Protein AF-A0A2D6IXT5-F1 (afdb_monomer)

Mean predicted aligned error: 8.95 Å

Solvent-accessible surface area (backbone atoms only — not comparable to full-atom values): 4791 Å² total; per-residue (Å²): 131,84,78,55,70,69,59,54,50,58,57,53,73,71,47,52,72,71,55,42,53,53,48,47,48,52,68,78,57,48,67,90,82,76,48,99,39,72,66,57,46,50,54,52,53,53,49,53,57,49,52,53,47,31,41,75,71,66,76,43,82,85,75,61,64,69,58,56,54,49,54,47,27,76,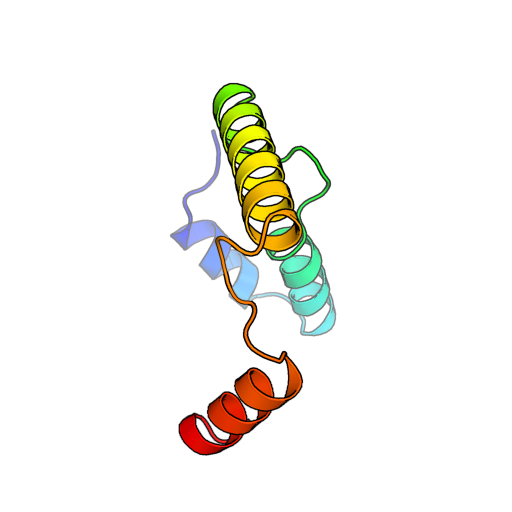73,66,75,103

Radius of gyration: 18.14 Å; Cα contacts (8 Å, |Δi|>4): 19; chains: 1; bounding box: 38×38×40 Å

Foldseek 3Di:
DDDDPVVVVVVLVPDDPVVNVVVCCCVVPPPPPPDPDPVRVVVVVVVVVVVVVCVVVVVDDDDPVVVVVVVCCVVPVD

Structure (mmCIF, N/CA/C/O backbone):
data_AF-A0A2D6IXT5-F1
#
_entry.id   AF-A0A2D6IXT5-F1
#
loop_
_atom_site.group_PDB
_atom_site.id
_atom_site.type_symbol
_atom_site.label_atom_id
_atom_site.label_alt_id
_atom_site.label_comp_id
_atom_site.label_asym_id
_atom_site.label_entity_id
_atom_s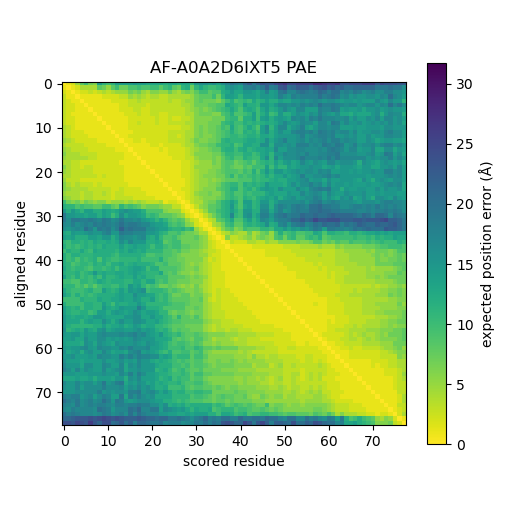ite.label_seq_id
_atom_site.pdbx_PDB_ins_code
_atom_site.Cartn_x
_atom_site.Cartn_y
_atom_site.Cartn_z
_atom_site.occupancy
_atom_site.B_iso_or_equiv
_atom_site.auth_seq_id
_atom_site.auth_comp_id
_atom_site.auth_asym_id
_atom_site.auth_atom_id
_atom_site.pdbx_PDB_model_num
ATOM 1 N N . MET A 1 1 ? 5.880 12.000 -24.057 1.00 63.84 1 MET A N 1
ATOM 2 C CA . MET A 1 1 ? 4.769 11.090 -23.697 1.00 63.84 1 MET A CA 1
ATOM 3 C C . MET A 1 1 ? 5.352 9.927 -22.916 1.00 63.84 1 MET A C 1
ATOM 5 O O . MET A 1 1 ? 6.502 9.590 -23.174 1.00 63.84 1 MET A O 1
ATOM 9 N N . ALA A 1 2 ? 4.614 9.358 -21.962 1.00 76.81 2 ALA A N 1
ATOM 10 C CA . ALA A 1 2 ? 5.056 8.141 -21.280 1.00 76.81 2 ALA A CA 1
ATOM 11 C C . ALA A 1 2 ? 5.152 6.969 -22.280 1.00 76.81 2 ALA A C 1
ATOM 13 O O . ALA A 1 2 ? 4.392 6.933 -23.252 1.00 76.81 2 ALA A O 1
ATOM 14 N N . LYS A 1 3 ? 6.093 6.042 -22.057 1.00 87.25 3 LYS A N 1
ATOM 15 C CA . LYS A 1 3 ? 6.165 4.768 -22.796 1.00 87.25 3 LYS A CA 1
ATOM 16 C C . LYS A 1 3 ? 4.923 3.916 -22.498 1.00 87.25 3 LYS A C 1
ATOM 18 O O . LYS A 1 3 ? 4.271 4.123 -21.473 1.00 87.25 3 LYS A O 1
ATOM 23 N N . LYS A 1 4 ? 4.601 2.955 -23.373 1.00 93.38 4 LYS A N 1
ATOM 24 C CA . LYS A 1 4 ? 3.541 1.980 -23.081 1.00 93.38 4 LYS A CA 1
ATOM 25 C C . LYS A 1 4 ? 3.995 1.031 -21.974 1.00 93.38 4 LYS A C 1
ATOM 27 O O . LYS A 1 4 ? 5.190 0.778 -21.827 1.00 93.38 4 LYS A O 1
ATOM 32 N N . ALA A 1 5 ? 3.039 0.503 -21.215 1.00 89.75 5 ALA A N 1
ATOM 33 C CA . ALA A 1 5 ? 3.324 -0.434 -20.131 1.00 89.75 5 ALA A CA 1
ATOM 34 C C . ALA A 1 5 ? 4.048 -1.687 -20.648 1.00 89.75 5 ALA A C 1
ATOM 36 O O . ALA A 1 5 ? 4.976 -2.164 -20.004 1.00 89.75 5 ALA A O 1
ATOM 37 N N . GLU A 1 6 ? 3.679 -2.163 -21.838 1.00 94.50 6 GLU A N 1
ATOM 38 C CA . GLU A 1 6 ? 4.312 -3.305 -22.495 1.00 94.50 6 GLU A CA 1
ATOM 39 C C . GLU A 1 6 ? 5.789 -3.039 -22.802 1.00 94.50 6 GLU A C 1
ATOM 41 O O . GLU A 1 6 ? 6.622 -3.906 -22.559 1.00 94.50 6 GLU A O 1
ATOM 46 N N . ASP A 1 7 ? 6.131 -1.836 -23.268 1.00 94.19 7 ASP A N 1
ATOM 47 C CA . ASP A 1 7 ? 7.519 -1.470 -23.570 1.00 94.19 7 ASP A CA 1
ATOM 48 C C . ASP A 1 7 ? 8.352 -1.379 -22.280 1.00 94.19 7 ASP A C 1
ATOM 50 O O . ASP A 1 7 ? 9.474 -1.872 -22.223 1.00 94.19 7 ASP A O 1
ATOM 54 N N . ILE A 1 8 ? 7.780 -0.796 -21.216 1.00 90.25 8 ILE A N 1
ATOM 55 C CA . ILE A 1 8 ? 8.421 -0.717 -19.891 1.00 90.25 8 ILE A CA 1
ATOM 56 C C . ILE A 1 8 ? 8.651 -2.120 -19.323 1.00 90.25 8 ILE A C 1
ATOM 58 O O . ILE A 1 8 ? 9.697 -2.381 -18.739 1.00 90.25 8 ILE A O 1
ATOM 62 N N . TYR A 1 9 ? 7.690 -3.027 -19.505 1.00 91.62 9 TYR A N 1
ATOM 63 C CA . TYR A 1 9 ? 7.817 -4.411 -19.067 1.00 91.62 9 TYR A CA 1
ATOM 64 C C . TYR A 1 9 ? 8.944 -5.139 -19.806 1.00 91.62 9 TYR A C 1
ATOM 66 O O . TYR A 1 9 ? 9.761 -5.786 -19.158 1.00 91.62 9 TYR A O 1
ATOM 74 N N . GLN A 1 10 ? 9.035 -4.995 -21.133 1.00 94.81 10 GLN A N 1
ATOM 75 C CA . GLN A 1 10 ? 10.129 -5.592 -21.908 1.00 94.81 10 GLN A CA 1
ATOM 76 C C . GLN A 1 10 ? 11.499 -5.053 -21.478 1.00 94.81 10 GLN A C 1
ATOM 78 O O . GLN A 1 10 ? 12.426 -5.839 -21.307 1.00 94.81 10 GLN A O 1
ATOM 83 N N . ASP A 1 11 ? 11.613 -3.743 -21.237 1.00 94.50 11 ASP A N 1
ATOM 84 C CA . ASP A 1 11 ? 12.845 -3.138 -20.714 1.00 94.50 11 ASP A CA 1
ATOM 85 C C . ASP A 1 11 ? 13.196 -3.707 -19.324 1.00 94.50 11 ASP A C 1
ATOM 87 O O . ASP A 1 11 ? 14.357 -3.994 -19.036 1.00 94.50 11 ASP A O 1
ATOM 91 N N . ALA A 1 12 ? 12.191 -3.914 -18.468 1.00 93.38 12 ALA A N 1
ATOM 92 C CA . ALA A 1 12 ? 12.385 -4.423 -17.116 1.00 93.38 12 ALA A CA 1
ATOM 93 C C . ALA A 1 12 ? 12.854 -5.893 -17.090 1.00 93.38 12 ALA A C 1
ATOM 95 O O . ALA A 1 12 ? 13.617 -6.266 -16.204 1.00 93.38 12 ALA A O 1
ATOM 96 N N . LEU A 1 13 ? 12.472 -6.713 -18.080 1.00 92.88 13 LEU A N 1
ATOM 97 C CA . LEU A 1 13 ? 12.950 -8.100 -18.218 1.00 92.88 13 LEU A CA 1
ATOM 98 C C . LEU A 1 13 ? 14.458 -8.212 -18.494 1.00 92.88 13 LEU A C 1
ATOM 100 O O . LEU A 1 13 ? 15.021 -9.295 -18.351 1.00 92.88 13 LEU A O 1
ATOM 104 N N . LEU A 1 14 ? 15.101 -7.125 -18.923 1.00 96.12 14 LEU A N 1
ATOM 105 C CA . LEU A 1 14 ? 16.533 -7.089 -19.231 1.00 96.12 14 LEU A C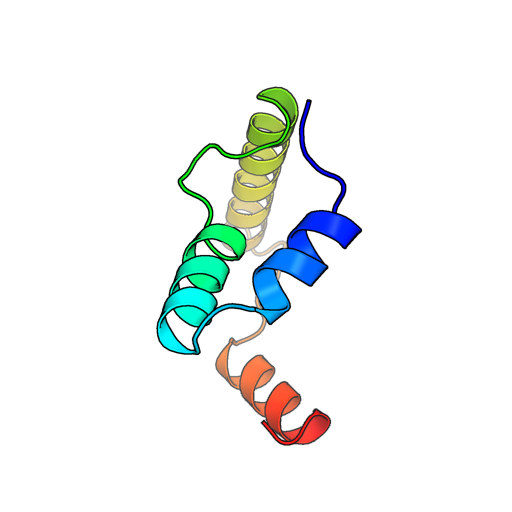A 1
ATOM 106 C C . LEU A 1 14 ? 17.393 -6.645 -18.040 1.00 96.12 14 LEU A C 1
ATOM 108 O O . LEU A 1 14 ? 18.618 -6.599 -18.163 1.00 96.12 14 LEU A O 1
ATOM 112 N N . LEU A 1 15 ? 16.772 -6.288 -16.915 1.00 96.50 15 LEU A N 1
ATOM 113 C CA . LEU A 1 15 ? 17.472 -5.833 -15.719 1.00 96.50 15 LEU A CA 1
ATOM 114 C C . LEU A 1 15 ? 18.180 -6.987 -15.008 1.00 96.50 15 LEU A C 1
ATOM 116 O O . LEU A 1 15 ? 17.725 -8.131 -15.028 1.00 96.50 15 LEU A O 1
ATOM 120 N N . SER A 1 16 ? 19.279 -6.662 -14.329 1.00 97.00 16 SER A N 1
ATOM 121 C CA . SER A 1 16 ? 19.848 -7.560 -13.322 1.00 97.00 16 SER A CA 1
ATOM 122 C C . SER A 1 16 ? 18.921 -7.687 -12.107 1.00 97.00 16 SER A C 1
ATOM 124 O O . SER A 1 16 ? 18.086 -6.814 -11.866 1.00 97.00 16 SER A O 1
ATOM 126 N N . ASP A 1 17 ? 19.102 -8.732 -11.294 1.00 92.31 17 ASP A N 1
ATOM 127 C CA . ASP A 1 17 ? 18.306 -8.945 -10.075 1.00 92.31 17 ASP A CA 1
ATOM 128 C C . ASP A 1 17 ? 18.339 -7.725 -9.129 1.00 92.31 17 ASP A C 1
ATOM 130 O O . ASP A 1 17 ? 17.308 -7.316 -8.596 1.00 92.31 17 ASP A O 1
ATOM 134 N N . GLU A 1 18 ? 19.507 -7.088 -8.971 1.00 94.81 18 GLU A N 1
ATOM 135 C CA . GLU A 1 18 ? 19.674 -5.898 -8.123 1.00 94.81 18 GLU A CA 1
ATOM 136 C C . GLU A 1 18 ? 18.915 -4.680 -8.679 1.00 94.81 18 GLU A C 1
ATOM 138 O O . GLU A 1 18 ? 18.308 -3.903 -7.936 1.00 94.81 18 GLU A O 1
ATOM 143 N N . GLU A 1 19 ? 18.943 -4.483 -9.995 1.00 95.44 19 GLU A N 1
ATOM 144 C CA . GLU A 1 19 ? 18.230 -3.382 -10.646 1.00 95.44 19 GLU A CA 1
ATOM 145 C C . GLU A 1 19 ? 16.719 -3.615 -10.662 1.00 95.44 19 GLU A C 1
ATOM 147 O O . GLU A 1 19 ? 15.950 -2.667 -10.488 1.00 95.44 19 GLU A O 1
ATOM 152 N N . TRP A 1 20 ? 16.293 -4.868 -10.813 1.00 92.19 20 TRP A N 1
ATOM 153 C CA . TRP A 1 20 ? 14.897 -5.267 -10.711 1.00 92.19 20 TRP A CA 1
ATOM 154 C C . TRP A 1 20 ? 14.333 -4.993 -9.313 1.00 92.19 20 TRP A C 1
ATOM 156 O O . TRP A 1 20 ? 13.265 -4.392 -9.185 1.00 92.19 20 TRP A O 1
ATOM 166 N N . GLU A 1 21 ? 15.063 -5.357 -8.255 1.00 90.56 21 GLU A N 1
ATOM 167 C CA . GLU A 1 21 ? 14.656 -5.079 -6.872 1.00 90.56 21 GLU A CA 1
ATOM 168 C C . GLU A 1 21 ? 14.534 -3.568 -6.609 1.00 90.56 21 GLU A C 1
ATOM 170 O O . GLU A 1 21 ? 13.546 -3.103 -6.028 1.00 90.56 21 GLU A O 1
ATOM 175 N N . LYS A 1 22 ? 15.480 -2.767 -7.120 1.00 90.50 22 LYS A N 1
ATOM 176 C CA . LYS A 1 22 ? 15.400 -1.297 -7.055 1.00 90.50 22 LYS A CA 1
ATOM 177 C C . LYS A 1 22 ? 14.185 -0.753 -7.807 1.00 90.50 22 LYS A C 1
ATOM 179 O O . LYS A 1 22 ? 13.482 0.110 -7.278 1.00 90.50 22 LYS A O 1
ATOM 184 N N . LEU A 1 23 ? 13.912 -1.262 -9.011 1.00 90.12 23 LEU A N 1
ATOM 185 C CA . LEU A 1 23 ? 12.742 -0.874 -9.799 1.00 90.12 23 LEU A CA 1
ATOM 186 C C . LEU A 1 23 ? 11.439 -1.197 -9.058 1.00 90.12 23 LEU A C 1
ATOM 188 O O . LEU A 1 23 ? 10.556 -0.342 -8.985 1.00 90.12 23 LEU A O 1
ATOM 192 N N . LEU A 1 24 ? 11.331 -2.385 -8.459 1.00 87.75 24 LEU A N 1
ATOM 193 C CA . LEU A 1 24 ? 10.188 -2.746 -7.621 1.00 87.75 24 LEU A CA 1
ATOM 194 C C . LEU A 1 24 ? 10.017 -1.774 -6.452 1.00 87.75 24 LEU A C 1
ATOM 196 O O . LEU A 1 24 ? 8.896 -1.349 -6.188 1.00 87.75 24 LEU A O 1
ATOM 200 N N . GLY A 1 25 ? 11.105 -1.352 -5.804 1.00 84.94 25 GLY A N 1
ATOM 201 C CA . GLY A 1 25 ? 11.061 -0.314 -4.773 1.00 84.94 25 GLY A CA 1
ATOM 202 C C . GLY A 1 25 ? 10.411 0.985 -5.265 1.00 84.94 25 GLY A C 1
ATOM 203 O O . GLY A 1 25 ? 9.523 1.522 -4.598 1.00 84.94 25 GLY A O 1
ATOM 204 N N . TYR A 1 26 ? 10.784 1.454 -6.460 1.00 83.12 26 TYR A N 1
ATOM 205 C CA . TYR A 1 26 ? 10.200 2.657 -7.068 1.00 83.12 26 TYR A CA 1
ATOM 206 C C . TYR A 1 26 ? 8.736 2.486 -7.488 1.00 83.12 26 TYR A C 1
ATOM 208 O O . TYR A 1 26 ? 7.975 3.451 -7.435 1.00 83.12 26 TYR A O 1
ATOM 216 N N . LEU A 1 27 ? 8.340 1.285 -7.915 1.00 81.44 27 LEU A N 1
ATOM 21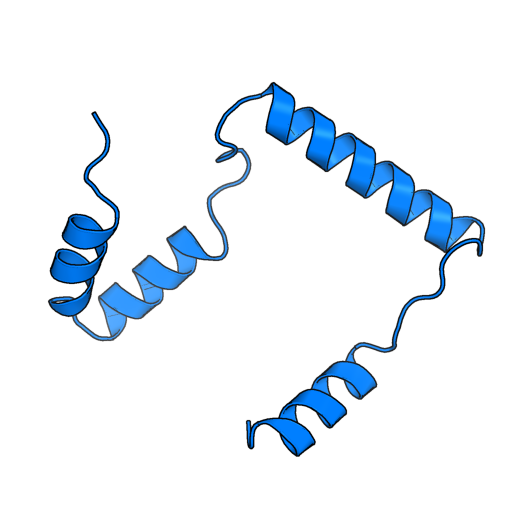7 C CA . LEU A 1 27 ? 6.980 1.003 -8.383 1.00 81.44 27 LEU A CA 1
ATOM 218 C C . LEU A 1 27 ? 5.997 0.738 -7.237 1.00 81.44 27 LEU A C 1
ATOM 220 O O . LEU A 1 27 ? 4.858 1.193 -7.294 1.00 81.44 27 LEU A O 1
ATOM 224 N N . VAL A 1 28 ? 6.424 0.003 -6.207 1.00 78.44 28 VAL A N 1
ATOM 225 C CA . VAL A 1 28 ? 5.586 -0.401 -5.063 1.00 78.44 28 VAL A CA 1
ATOM 226 C C . VAL A 1 28 ? 5.470 0.721 -4.036 1.00 78.44 28 VAL A C 1
ATOM 228 O O . VAL A 1 28 ? 4.408 0.919 -3.449 1.00 78.44 28 VAL A O 1
ATOM 231 N N . SER A 1 29 ? 6.548 1.474 -3.831 1.00 69.44 29 SER A N 1
ATOM 232 C CA . SER A 1 29 ? 6.575 2.630 -2.940 1.00 69.44 29 SER A CA 1
ATOM 233 C C . SER A 1 29 ? 7.036 3.861 -3.718 1.00 69.44 29 SER A C 1
ATOM 235 O O . SER A 1 29 ? 8.123 4.387 -3.445 1.00 69.44 29 SER A O 1
ATOM 237 N N . PRO A 1 30 ? 6.233 4.341 -4.688 1.00 62.44 30 PRO A N 1
ATOM 238 C CA . PRO A 1 30 ? 6.586 5.545 -5.414 1.00 62.44 30 PRO A CA 1
ATOM 239 C C . PRO A 1 30 ? 6.791 6.695 -4.419 1.00 62.44 30 PRO A C 1
ATOM 241 O O . PRO A 1 30 ? 6.100 6.751 -3.392 1.00 62.44 30 PRO A O 1
ATOM 244 N N . PRO A 1 31 ? 7.746 7.608 -4.677 1.00 58.84 31 PRO A N 1
ATOM 245 C CA . PRO A 1 31 ? 7.941 8.767 -3.818 1.00 58.84 31 PRO A CA 1
ATOM 246 C C . PRO A 1 31 ? 6.597 9.476 -3.607 1.00 58.84 31 PRO A C 1
ATOM 248 O O . PRO A 1 31 ? 5.793 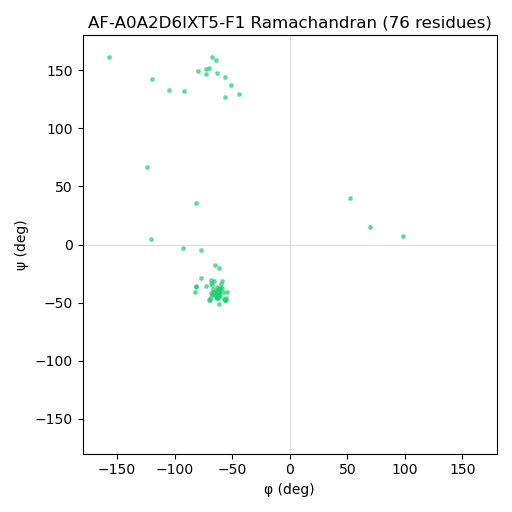9.590 -4.536 1.00 58.84 31 PRO A O 1
ATOM 251 N N . LYS A 1 32 ? 6.332 9.890 -2.360 1.00 56.62 32 LYS A N 1
ATOM 252 C CA . LYS A 1 32 ? 5.075 10.547 -1.966 1.00 56.62 32 LYS A CA 1
ATOM 253 C C . LYS A 1 32 ? 4.679 11.606 -3.003 1.00 56.62 32 LYS A C 1
ATOM 255 O O . LYS A 1 32 ? 5.504 12.450 -3.342 1.00 56.62 32 LYS A O 1
ATOM 260 N N . GLY A 1 33 ? 3.431 11.558 -3.470 1.00 57.25 33 GLY A N 1
ATOM 261 C CA . GLY A 1 33 ? 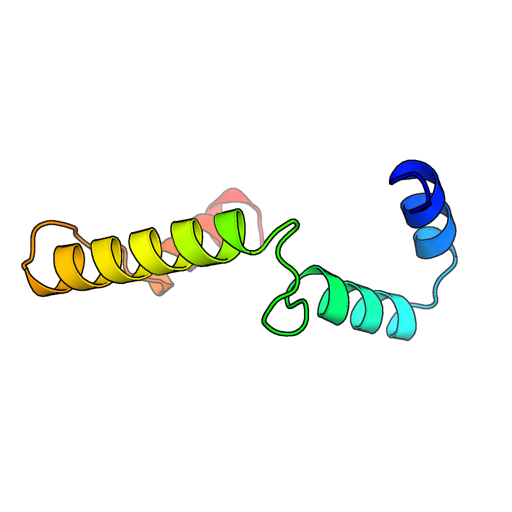2.895 12.518 -4.440 1.00 57.25 33 GLY A CA 1
ATOM 262 C C . GLY A 1 33 ? 2.886 12.047 -5.898 1.00 57.25 33 GLY A C 1
ATOM 263 O O . GLY A 1 33 ? 2.540 12.830 -6.774 1.00 57.25 33 GLY A O 1
ATOM 264 N N . AS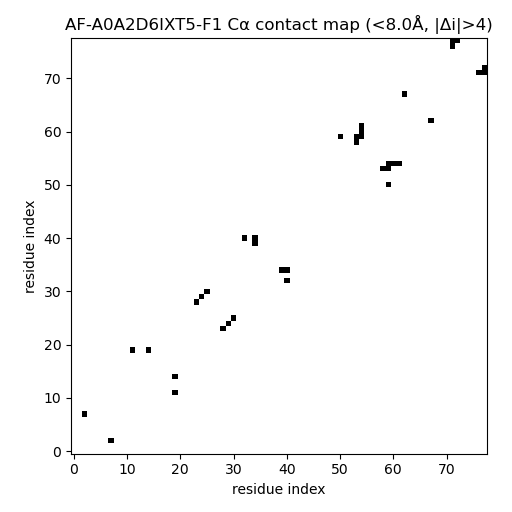N A 1 34 ? 3.209 10.783 -6.197 1.00 64.31 34 ASN A N 1
ATOM 265 C CA . ASN A 1 34 ? 3.139 10.254 -7.569 1.00 64.31 34 ASN A CA 1
ATOM 266 C C . ASN A 1 34 ? 1.716 9.824 -7.994 1.00 64.31 34 ASN A C 1
ATOM 268 O O . ASN A 1 34 ? 1.529 8.815 -8.677 1.00 64.31 34 ASN A O 1
ATOM 272 N N . PHE A 1 35 ? 0.693 10.556 -7.547 1.00 70.31 35 PHE A N 1
ATOM 273 C CA . PHE A 1 35 ? -0.672 10.361 -8.026 1.00 70.31 35 PHE A CA 1
ATOM 274 C C . PHE A 1 35 ? -0.792 10.897 -9.455 1.00 70.31 35 PHE A C 1
ATOM 276 O O . PHE A 1 35 ? -0.156 11.885 -9.813 1.00 70.31 35 PHE A O 1
ATOM 283 N N . ALA A 1 36 ? -1.634 10.266 -10.279 1.00 74.94 36 ALA A N 1
ATOM 284 C CA . ALA A 1 36 ? -1.826 10.698 -11.666 1.00 74.94 36 ALA A CA 1
ATOM 285 C C . ALA A 1 36 ? -2.380 12.134 -11.777 1.00 74.94 36 ALA A C 1
ATOM 287 O O . ALA A 1 36 ? -2.224 12.767 -12.822 1.00 74.94 36 ALA A O 1
ATOM 288 N N . SER A 1 37 ? -2.997 12.654 -10.708 1.00 84.12 37 SER A N 1
ATOM 289 C CA . SER A 1 37 ? -3.362 14.061 -10.573 1.00 84.12 37 SER A CA 1
ATOM 290 C C . SER A 1 37 ? -3.520 14.485 -9.097 1.00 84.12 37 SER A C 1
ATOM 292 O O . SER A 1 37 ? -3.727 13.619 -8.234 1.00 84.12 37 SER A O 1
ATOM 294 N N . PRO A 1 38 ? -3.479 15.799 -8.793 1.00 85.25 38 PRO A N 1
ATOM 295 C CA . PRO A 1 38 ? -3.746 16.328 -7.450 1.00 85.25 38 PRO A CA 1
ATOM 296 C C . PRO A 1 38 ? -5.140 15.973 -6.913 1.00 85.25 38 PRO A C 1
ATOM 298 O O . PRO A 1 38 ? -5.323 15.786 -5.713 1.00 85.25 38 PRO A O 1
ATOM 301 N N . GLU A 1 39 ? -6.136 15.846 -7.791 1.00 89.69 39 GLU A N 1
ATOM 302 C CA . GLU A 1 39 ? -7.501 15.475 -7.406 1.00 89.69 39 GLU A CA 1
ATOM 303 C C . GLU A 1 39 ? -7.560 14.036 -6.886 1.00 89.69 39 GLU A C 1
ATOM 305 O O . GLU A 1 39 ? -8.264 13.755 -5.916 1.00 89.69 39 GLU A O 1
ATOM 310 N N . ILE A 1 40 ? -6.794 13.127 -7.501 1.00 86.44 40 ILE A N 1
ATOM 311 C CA . ILE A 1 40 ? -6.695 11.735 -7.047 1.00 86.44 40 ILE A CA 1
ATOM 312 C C . ILE A 1 40 ? -5.988 11.678 -5.694 1.00 86.44 40 ILE A C 1
ATOM 314 O O . ILE A 1 40 ? -6.456 10.970 -4.806 1.00 86.44 40 ILE A O 1
ATOM 318 N N . GLU A 1 41 ? -4.904 12.438 -5.514 1.00 86.31 41 GLU A N 1
ATOM 319 C CA . GLU A 1 41 ? -4.217 12.544 -4.222 1.00 86.31 41 GLU A CA 1
ATOM 320 C C . GLU A 1 41 ? -5.171 13.011 -3.115 1.00 86.31 41 GLU A C 1
ATOM 322 O O . GLU A 1 41 ? -5.256 12.389 -2.052 1.00 86.31 41 GLU A O 1
ATOM 327 N N . GLN A 1 42 ? -5.937 14.070 -3.385 1.00 90.50 42 GLN A N 1
ATOM 328 C CA . GLN A 1 42 ? -6.889 14.632 -2.435 1.00 90.50 42 GLN A CA 1
ATOM 329 C C . GLN A 1 42 ? -8.002 13.636 -2.082 1.00 90.50 42 GLN A C 1
ATOM 331 O O . GLN A 1 42 ? -8.281 13.429 -0.899 1.00 90.50 42 GLN A O 1
ATOM 336 N N . ALA A 1 43 ? -8.593 12.971 -3.079 1.00 92.69 43 ALA A N 1
ATOM 337 C CA . ALA A 1 43 ? -9.610 11.944 -2.851 1.00 92.69 43 ALA A CA 1
ATOM 338 C C . ALA A 1 43 ? -9.062 10.768 -2.019 1.00 92.69 43 ALA A C 1
ATOM 340 O O . ALA A 1 43 ? -9.744 10.255 -1.129 1.00 92.69 43 ALA A O 1
ATOM 341 N N . TRP A 1 44 ? -7.809 10.367 -2.259 1.00 90.62 44 TRP A N 1
ATOM 342 C CA . TRP A 1 44 ? -7.154 9.308 -1.489 1.00 90.62 44 TRP A CA 1
ATOM 343 C C . TRP A 1 44 ? -6.927 9.722 -0.031 1.00 90.62 44 TRP A C 1
ATOM 345 O O . TRP A 1 44 ? -7.188 8.946 0.891 1.00 90.62 44 TRP A O 1
ATOM 355 N N . LEU A 1 45 ? -6.491 10.965 0.197 1.00 91.94 45 LEU A N 1
ATOM 356 C CA . LEU A 1 45 ? -6.295 11.519 1.537 1.00 91.94 45 LEU A CA 1
ATOM 357 C C . LEU A 1 45 ? -7.614 11.619 2.318 1.00 91.94 45 LEU A C 1
ATOM 359 O O . LEU A 1 45 ? -7.647 11.343 3.521 1.00 91.94 45 LEU A O 1
ATOM 363 N N . GLU A 1 46 ? -8.697 12.019 1.655 1.00 96.25 46 GLU A N 1
ATOM 364 C CA . GLU A 1 46 ? -10.034 12.072 2.250 1.00 96.25 46 GLU A CA 1
ATOM 365 C C . GLU A 1 46 ? -10.519 10.688 2.676 1.00 96.25 46 GLU A C 1
ATOM 367 O O . GLU A 1 46 ? -10.988 10.527 3.808 1.00 96.25 46 GLU A O 1
ATOM 372 N N . GLU A 1 47 ? -10.333 9.677 1.825 1.00 96.56 47 GLU A N 1
ATOM 373 C CA . GLU A 1 47 ? -10.706 8.301 2.151 1.00 96.56 47 GLU A CA 1
ATOM 374 C C . GLU A 1 47 ? -9.854 7.730 3.289 1.00 96.56 47 GLU A C 1
ATOM 376 O O . GLU A 1 47 ? -10.395 7.112 4.209 1.00 96.56 47 GLU A O 1
ATOM 381 N N . ALA A 1 48 ? -8.543 7.987 3.296 1.00 94.81 48 ALA A N 1
ATOM 382 C CA . ALA A 1 48 ? -7.668 7.576 4.393 1.00 94.81 48 ALA A CA 1
ATOM 383 C C . ALA A 1 48 ? -8.148 8.156 5.737 1.00 94.81 48 ALA A C 1
ATOM 385 O O . ALA A 1 48 ? -8.320 7.421 6.709 1.00 94.81 48 ALA A O 1
ATOM 386 N N . LYS A 1 49 ? -8.470 9.458 5.774 1.00 97.00 49 LYS A N 1
ATOM 387 C CA . LYS A 1 49 ? -9.031 10.130 6.963 1.00 97.00 49 LYS A CA 1
ATOM 388 C C . LYS A 1 49 ? -10.420 9.619 7.345 1.00 97.00 49 LYS A C 1
ATOM 390 O O . LYS A 1 49 ? -10.807 9.706 8.512 1.00 97.00 49 LYS A O 1
ATOM 395 N N . ARG A 1 50 ? -11.231 9.181 6.377 1.00 97.94 50 ARG A N 1
ATOM 396 C CA . ARG A 1 50 ? -12.550 8.594 6.645 1.00 97.94 50 ARG A CA 1
ATOM 397 C C . ARG A 1 50 ? -12.399 7.227 7.312 1.00 97.94 50 ARG A C 1
ATOM 399 O O . ARG A 1 50 ? -13.055 7.000 8.324 1.00 97.94 50 ARG A O 1
ATOM 406 N N . ARG A 1 51 ? -11.534 6.358 6.776 1.00 96.81 51 ARG A N 1
ATOM 407 C CA . ARG A 1 51 ? -11.269 5.012 7.316 1.00 96.81 51 ARG A CA 1
ATOM 408 C C . ARG A 1 51 ? -10.664 5.061 8.709 1.00 96.81 51 ARG A C 1
ATOM 410 O O . ARG A 1 51 ? -11.158 4.382 9.599 1.00 96.81 51 ARG A O 1
ATOM 417 N N . ASP A 1 52 ? -9.671 5.920 8.916 1.00 96.88 52 ASP A N 1
ATOM 418 C CA . ASP A 1 52 ? -9.046 6.113 10.228 1.00 96.88 52 ASP A CA 1
ATOM 419 C C . ASP A 1 52 ? -10.086 6.489 11.299 1.00 96.88 52 ASP A C 1
ATOM 421 O O . ASP A 1 52 ? -10.204 5.831 12.333 1.00 96.88 52 ASP A O 1
ATOM 425 N N . ARG A 1 53 ? -10.958 7.460 10.991 1.00 98.00 53 ARG A N 1
ATOM 426 C CA . ARG A 1 53 ? -12.079 7.823 11.871 1.00 98.00 53 ARG A CA 1
ATOM 427 C C . ARG A 1 53 ? -13.092 6.698 12.049 1.00 98.00 53 ARG A C 1
ATOM 429 O O . ARG A 1 53 ? -13.582 6.509 13.152 1.00 98.00 53 ARG A O 1
ATOM 436 N N . ALA A 1 54 ? -13.429 5.955 10.997 1.00 98.00 54 ALA A N 1
ATOM 437 C CA . ALA A 1 54 ? -14.377 4.849 11.102 1.00 98.00 54 ALA A CA 1
ATOM 438 C C . ALA A 1 54 ? -13.864 3.740 12.036 1.00 98.00 54 ALA A C 1
ATOM 440 O O . ALA A 1 54 ? -14.650 3.175 12.795 1.00 98.00 54 ALA A O 1
ATOM 441 N N . VAL A 1 55 ? -12.557 3.472 12.025 1.00 97.62 55 VAL A N 1
ATOM 442 C CA . VAL A 1 55 ? -11.906 2.548 12.962 1.00 97.62 55 VAL A CA 1
ATOM 443 C C . VAL A 1 55 ? -11.896 3.124 14.378 1.00 97.62 55 VAL A C 1
ATOM 445 O O . VAL A 1 55 ? -12.307 2.436 15.310 1.00 97.62 55 VAL A O 1
ATOM 448 N N . ALA A 1 56 ? -11.492 4.388 14.546 1.00 96.88 56 ALA A N 1
ATOM 449 C CA . ALA A 1 56 ? -11.460 5.053 15.852 1.00 96.88 56 ALA A CA 1
ATOM 450 C C . ALA A 1 56 ? -12.851 5.132 16.515 1.00 96.88 56 ALA A C 1
ATOM 452 O O . ALA A 1 56 ? -12.979 4.926 17.719 1.00 96.88 56 ALA A O 1
ATOM 453 N N . ASP A 1 57 ? -13.896 5.361 15.716 1.00 97.62 57 ASP A N 1
ATOM 454 C CA . ASP A 1 57 ? -15.299 5.386 16.145 1.00 97.62 57 ASP A CA 1
ATOM 455 C C . ASP A 1 57 ? -15.890 3.976 16.370 1.00 97.62 57 ASP A C 1
ATOM 457 O O . ASP A 1 57 ? -17.055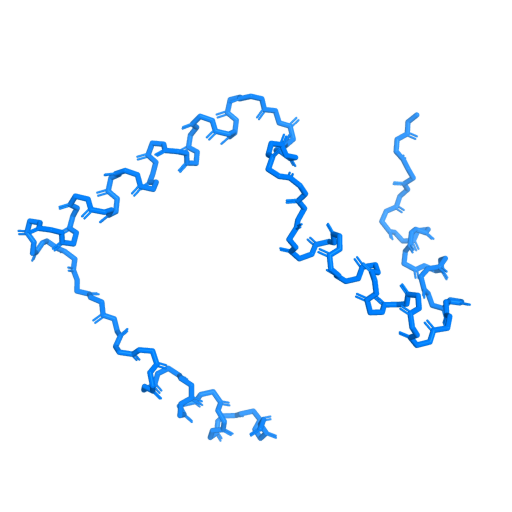 3.848 16.748 1.00 97.62 57 ASP A O 1
ATOM 461 N N . GLY A 1 58 ? -15.144 2.906 16.069 1.00 96.75 58 GLY A N 1
ATOM 462 C CA . GLY A 1 58 ? -15.617 1.520 16.153 1.00 96.75 58 GLY A CA 1
ATOM 463 C C . GLY A 1 58 ? -16.663 1.127 15.099 1.00 96.75 58 GLY A C 1
ATOM 464 O O . GLY A 1 58 ? -17.331 0.103 15.247 1.00 96.75 58 GLY A O 1
ATOM 465 N N . LYS A 1 59 ? -16.821 1.924 14.035 1.00 97.44 59 LYS A N 1
ATOM 466 C CA . LYS A 1 59 ? -17.732 1.656 12.904 1.00 97.44 59 LYS A CA 1
ATOM 467 C C . LYS A 1 59 ? -17.172 0.611 11.942 1.00 97.44 59 LYS A C 1
ATOM 469 O O . LYS A 1 59 ? -17.940 -0.095 11.296 1.00 97.44 59 LYS A O 1
ATOM 474 N N . GLU A 1 60 ? -15.850 0.511 11.852 1.00 97.19 60 GLU A N 1
ATOM 475 C CA . GLU A 1 60 ? -15.137 -0.488 11.057 1.00 97.19 60 GLU A CA 1
ATOM 476 C C . GLU A 1 60 ? -14.243 -1.342 11.969 1.00 97.19 60 GLU A C 1
ATOM 478 O O . GLU A 1 60 ? -13.657 -0.845 12.932 1.00 97.19 60 GLU A O 1
ATOM 483 N N . LYS A 1 61 ? -14.148 -2.646 11.679 1.00 94.56 61 LYS A N 1
ATOM 484 C CA . LYS A 1 61 ? -13.278 -3.582 12.404 1.00 94.56 61 LYS A CA 1
ATOM 485 C C . LYS A 1 61 ? -12.057 -3.902 11.558 1.00 94.56 61 LYS A C 1
ATOM 487 O O . LYS A 1 61 ? -12.191 -4.238 10.384 1.00 94.56 61 LYS A O 1
ATOM 492 N N . LEU A 1 62 ? -10.884 -3.837 12.174 1.00 94.50 62 LEU A N 1
ATOM 493 C CA . LEU A 1 62 ? -9.646 -4.291 11.555 1.00 94.50 62 LEU A CA 1
ATOM 494 C C . LEU A 1 62 ? -9.533 -5.815 11.644 1.00 94.50 62 LEU A C 1
ATOM 496 O O . LEU A 1 62 ? -10.002 -6.426 12.605 1.00 94.50 62 LEU A O 1
ATOM 500 N N . ILE A 1 63 ? -8.876 -6.407 10.652 1.00 95.12 63 ILE A N 1
ATOM 501 C CA . ILE A 1 63 ? -8.451 -7.807 10.695 1.00 95.12 63 ILE A CA 1
ATOM 502 C C . ILE A 1 63 ? -7.027 -7.828 11.266 1.00 95.12 63 ILE A C 1
ATOM 504 O O . ILE A 1 63 ? -6.196 -7.034 10.809 1.00 95.12 63 ILE A O 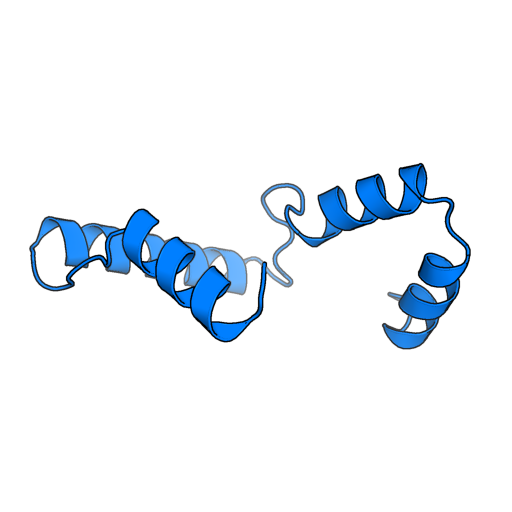1
ATOM 508 N N . PRO A 1 64 ? -6.711 -8.693 12.245 1.00 96.00 64 PRO A N 1
ATOM 509 C CA . PRO A 1 64 ? -5.343 -8.853 12.721 1.00 96.00 64 PRO A CA 1
ATOM 510 C C . PRO A 1 64 ? -4.401 -9.216 11.567 1.00 96.00 64 PRO A C 1
ATOM 512 O O . PRO A 1 64 ? -4.628 -10.185 10.844 1.00 96.00 64 PRO A O 1
ATOM 515 N N . GLY A 1 65 ? -3.316 -8.457 11.394 1.00 93.19 65 GLY A N 1
ATOM 516 C CA . GLY A 1 65 ? -2.381 -8.686 10.285 1.00 93.19 65 GLY A CA 1
ATOM 517 C C . GLY A 1 65 ? -1.755 -10.086 10.308 1.00 93.19 65 GLY A C 1
ATOM 518 O O . GLY A 1 65 ? -1.554 -10.698 9.265 1.00 93.19 65 GLY A O 1
ATOM 519 N N . GLU A 1 66 ? -1.511 -10.633 11.497 1.00 95.56 66 GLU A N 1
ATOM 520 C CA . GLU A 1 66 ? -0.970 -11.983 11.695 1.00 95.56 66 GLU A CA 1
ATOM 521 C C . GLU A 1 66 ? -1.893 -13.074 11.134 1.00 95.56 66 GLU A C 1
ATOM 523 O O . GLU A 1 66 ? -1.417 -14.048 10.549 1.00 95.56 66 GLU A O 1
ATOM 528 N N . GLU A 1 67 ? -3.207 -12.888 11.277 1.00 96.06 67 GLU A N 1
ATOM 529 C CA . GLU A 1 67 ? -4.229 -13.783 10.740 1.00 96.06 67 GLU A CA 1
ATOM 530 C C . GLU A 1 67 ? -4.267 -13.716 9.214 1.00 96.06 67 GLU A C 1
ATOM 532 O O . GLU A 1 67 ? -4.190 -14.758 8.565 1.00 96.06 67 GLU A O 1
ATOM 537 N N . VAL A 1 68 ? -4.243 -12.506 8.643 1.00 95.06 68 VAL A N 1
ATOM 538 C CA . VAL A 1 68 ? -4.145 -12.313 7.186 1.00 95.06 68 VAL A CA 1
ATOM 539 C C . VAL A 1 68 ? -2.916 -13.030 6.629 1.00 95.06 68 VAL A C 1
ATOM 541 O O . VAL A 1 68 ? -3.007 -13.782 5.661 1.00 95.06 68 VAL A O 1
ATOM 544 N N . MET A 1 69 ? -1.754 -12.845 7.259 1.00 94.38 69 MET A N 1
ATOM 545 C CA . MET A 1 69 ? -0.516 -13.469 6.795 1.00 94.38 69 MET A CA 1
ATOM 546 C C . MET A 1 69 ? -0.533 -14.993 6.948 1.00 94.38 69 MET A C 1
ATOM 548 O O . MET A 1 69 ? 0.029 -15.690 6.103 1.00 94.38 69 MET A O 1
ATOM 552 N N . ARG A 1 70 ? -1.166 -15.528 8.001 1.00 95.12 70 ARG A N 1
ATOM 553 C CA . ARG A 1 70 ? -1.364 -16.976 8.167 1.00 95.12 70 ARG A CA 1
ATOM 554 C C . ARG A 1 70 ? -2.199 -17.544 7.021 1.00 95.12 70 ARG A C 1
ATOM 556 O O . ARG A 1 70 ? -1.745 -18.479 6.368 1.00 95.12 70 ARG A O 1
ATOM 563 N N . GLU A 1 71 ? -3.351 -16.943 6.732 1.00 94.81 71 GLU A N 1
ATOM 564 C CA . GLU A 1 71 ? -4.238 -17.388 5.650 1.00 94.81 71 GLU A CA 1
ATOM 565 C C . GLU A 1 71 ? -3.573 -17.308 4.269 1.00 94.81 71 GLU A C 1
ATOM 567 O O . GLU A 1 71 ? -3.751 -18.196 3.434 1.00 94.81 71 GLU A O 1
ATOM 572 N N . LEU A 1 72 ? -2.773 -16.263 4.019 1.00 94.75 72 LEU A N 1
ATOM 573 C CA . LEU A 1 72 ? -2.028 -16.121 2.766 1.00 94.75 72 LEU A CA 1
ATOM 574 C C . LEU A 1 72 ? -1.016 -17.255 2.564 1.00 94.75 72 LEU A C 1
ATOM 576 O O . LEU A 1 72 ? -0.935 -17.799 1.462 1.00 94.75 72 LEU A O 1
ATOM 580 N N . ARG A 1 73 ? -0.283 -17.643 3.615 1.00 93.94 73 ARG A N 1
ATOM 581 C CA . ARG A 1 73 ? 0.662 -18.770 3.553 1.00 93.94 73 ARG A CA 1
ATOM 582 C C . ARG A 1 73 ? -0.047 -20.097 3.304 1.00 93.94 73 ARG A C 1
ATOM 584 O O . ARG A 1 73 ? 0.388 -20.868 2.456 1.00 93.94 73 ARG A O 1
ATOM 591 N N . GLU A 1 74 ? -1.164 -20.335 3.989 1.00 94.25 74 GLU A N 1
ATOM 592 C CA . GLU A 1 74 ? -1.974 -21.548 3.806 1.00 94.25 74 GLU A CA 1
ATOM 593 C C . GLU A 1 74 ? -2.545 -21.658 2.387 1.00 94.25 74 GLU A C 1
ATOM 595 O O . GLU A 1 74 ? -2.597 -22.750 1.823 1.00 94.25 74 GLU A O 1
ATOM 600 N N . ARG A 1 75 ? -2.958 -20.531 1.792 1.00 94.94 75 ARG A N 1
ATOM 601 C CA . ARG A 1 75 ? -3.582 -20.507 0.463 1.00 94.94 75 ARG A CA 1
ATOM 602 C C . ARG A 1 75 ? -2.582 -20.550 -0.692 1.00 94.94 75 ARG A C 1
ATOM 604 O O . ARG A 1 75 ? -2.902 -21.133 -1.725 1.00 94.94 75 ARG A O 1
ATOM 611 N N . TYR A 1 76 ? -1.422 -19.910 -0.548 1.00 92.38 76 TYR A N 1
ATOM 612 C CA . TYR A 1 76 ? -0.491 -19.679 -1.661 1.00 92.38 76 TYR A CA 1
ATOM 613 C C . TYR A 1 76 ? 0.905 -20.287 -1.469 1.00 92.38 76 TYR A C 1
ATOM 615 O O . TYR A 1 76 ? 1.757 -20.078 -2.327 1.00 92.38 76 TYR A O 1
ATOM 623 N N . CYS A 1 77 ? 1.147 -21.047 -0.393 1.00 69.88 77 CYS A N 1
ATOM 624 C CA . CYS A 1 77 ? 2.459 -21.629 -0.075 1.00 69.88 77 CYS A CA 1
ATOM 625 C C . CYS A 1 77 ? 3.604 -20.592 -0.071 1.00 69.88 77 CYS A C 1
ATOM 627 O O . CYS A 1 77 ? 4.697 -20.880 -0.559 1.00 69.88 77 CYS A O 1
ATOM 629 N N . LEU A 1 78 ? 3.332 -19.393 0.460 1.00 57.94 78 LEU A N 1
ATOM 630 C CA . LEU A 1 78 ? 4.351 -18.383 0.782 1.00 57.94 78 LEU A CA 1
ATOM 631 C C . LEU A 1 78 ? 5.181 -18.782 2.008 1.00 57.94 78 LEU A C 1
ATOM 633 O O . LEU A 1 78 ? 4.593 -19.363 2.953 1.00 57.94 78 LEU A O 1
#

Secondary structure (DSSP, 8-state):
-PPPHHHHHHHHTTS-HHHHHHHHHHHHS--TT--SSHHHHHHHHHHHHHHHHHHHTTSS-PPPHHHHHHHHHHHH--

pLDDT: mean 88.7, std 11.08, range [56.62, 98.0]

Sequence (78 aa):
MAKKAEDIYQDALLLSDEEWEKLLGYLVSPPKGNFASPEIEQAWLEEAKRRDRAVADGKEKLIPGEEVMRELRERYCL